Protein AF-A0A8C3F1B0-F1 (afdb_monomer_lite)

Foldseek 3Di:
DDDDDDDDDDDDDPPPPDPDPDPDPPVNVVVVVVVVVVVVVVVVVVVVVVVVVVVVVVVVVVVVVVVVVVVVVVQVVCVVVVHHDPVNVCVVVVVPPPPPPPVVPPVPPDDPDDDDDDDDD

Organism: Chrysemys picta bellii (NCBI:txid8478)

Sequence (121 aa):
MDDSKVLGGKVKKPGKRGRKPAKIDLKAKLERSRQSARECRARKKLRYQYLEELVSSRERAICALREELEMYKQWCMAMDQGKIPSEIKALLTGEEQSKAQQNSTKLAKAGKTETHSNNPW

pLDDT: mean 75.21, std 22.93, range [36.59, 98.81]

InterPro domains:
  IPR004827 Basic-leucine zipper domain [PF07716] (26-75)
  IPR039250 CREBL2/REPTOR-BP [PTHR21051] (1-119)
  IPR046347 Basic-leucine zipper domain superfamily [SSF57959] (29-79)

Secondary structure (DSSP, 8-state):
----------------S--------HHHHHHHHHHHHHHHHHHHHHHHHHHHHHHHHHHHHHHHHHHHHHHHHHHHHHHHTTPPPHHHHHHHHTTTSSSGGGSSSSSSSS-----------

Structure (mmCIF, N/CA/C/O backbone):
data_AF-A0A8C3F1B0-F1
#
_entry.id   AF-A0A8C3F1B0-F1
#
loop_
_atom_site.group_PDB
_atom_site.id
_atom_site.type_symbol
_atom_site.label_atom_id
_atom_site.label_alt_id
_atom_site.label_comp_id
_atom_site.label_asym_id
_atom_site.label_entity_id
_atom_site.label_seq_id
_atom_site.pdbx_PDB_ins_code
_atom_site.Cartn_x
_atom_site.Cartn_y
_atom_site.Cartn_z
_atom_site.occupancy
_atom_site.B_iso_or_equiv
_atom_site.auth_seq_id
_atom_site.auth_comp_id
_atom_site.auth_asym_id
_atom_site.auth_atom_id
_atom_site.pdbx_PDB_model_num
ATOM 1 N N . MET A 1 1 ? -0.238 64.493 -40.410 1.00 41.03 1 MET A N 1
ATOM 2 C CA . MET A 1 1 ? 1.162 64.106 -40.153 1.00 41.03 1 MET A CA 1
ATOM 3 C C . MET A 1 1 ? 1.290 62.643 -40.549 1.00 41.03 1 MET A C 1
ATOM 5 O O . MET A 1 1 ? 0.592 61.833 -39.961 1.00 41.03 1 MET A O 1
ATOM 9 N N . ASP A 1 2 ? 1.798 62.328 -41.732 1.00 38.88 2 ASP A N 1
ATOM 10 C CA . ASP A 1 2 ? 3.204 62.321 -42.185 1.00 38.88 2 ASP A CA 1
ATOM 11 C C . ASP A 1 2 ? 3.790 60.901 -42.118 1.00 38.88 2 ASP A C 1
ATOM 13 O O . ASP A 1 2 ? 3.642 60.183 -41.129 1.00 38.88 2 ASP A O 1
ATOM 17 N N . ASP A 1 3 ? 4.366 60.515 -43.248 1.00 43.94 3 ASP A N 1
ATOM 18 C CA . ASP A 1 3 ? 4.859 59.215 -43.668 1.00 43.94 3 ASP A CA 1
ATOM 19 C C . ASP A 1 3 ? 5.967 58.619 -42.791 1.00 43.94 3 ASP A C 1
ATOM 21 O O . ASP A 1 3 ? 6.889 59.303 -42.353 1.00 43.94 3 ASP A O 1
ATOM 25 N N . SER A 1 4 ? 5.992 57.284 -42.684 1.00 43.88 4 SER A N 1
ATOM 26 C CA . SER A 1 4 ? 7.258 56.536 -42.596 1.00 43.88 4 SER A CA 1
ATOM 27 C C . SER A 1 4 ? 7.115 55.070 -43.016 1.00 43.88 4 SER A C 1
ATOM 29 O O . SER A 1 4 ? 6.939 54.155 -42.218 1.00 43.88 4 SER A O 1
ATOM 31 N N . LYS A 1 5 ? 7.233 54.878 -44.331 1.00 40.50 5 LYS A N 1
ATOM 32 C CA . LYS A 1 5 ? 8.270 54.051 -44.968 1.00 40.50 5 LYS A CA 1
ATOM 33 C C . LYS A 1 5 ? 8.500 52.639 -44.406 1.00 40.50 5 LYS A C 1
ATOM 35 O O . LYS A 1 5 ? 9.305 52.393 -43.513 1.00 40.50 5 LYS A O 1
ATOM 40 N N . VAL A 1 6 ? 7.888 51.691 -45.108 1.00 48.09 6 VAL A N 1
ATOM 41 C CA . VAL A 1 6 ? 8.251 50.272 -45.184 1.00 48.09 6 VAL A CA 1
ATOM 42 C C . VAL A 1 6 ? 9.740 50.116 -45.530 1.00 48.09 6 VAL A C 1
ATOM 44 O O . VAL A 1 6 ? 10.150 50.516 -46.617 1.00 48.09 6 VAL A O 1
ATOM 47 N N . LEU A 1 7 ? 10.543 49.482 -44.666 1.00 40.56 7 LEU A N 1
ATOM 48 C CA . LEU A 1 7 ? 11.831 48.885 -45.045 1.00 40.56 7 LEU A CA 1
ATOM 49 C C . LEU A 1 7 ? 12.045 47.560 -44.304 1.00 40.56 7 LEU A C 1
ATOM 51 O O . LEU A 1 7 ? 11.975 47.473 -43.080 1.00 40.56 7 LEU A O 1
ATOM 55 N N . GLY A 1 8 ? 12.271 46.508 -45.091 1.00 52.03 8 GLY A N 1
ATOM 56 C CA . GLY A 1 8 ? 12.327 45.127 -44.645 1.00 52.03 8 GLY A CA 1
ATOM 57 C C . GLY A 1 8 ? 13.485 44.814 -43.698 1.00 52.03 8 GLY A C 1
ATOM 58 O O . GLY A 1 8 ? 14.654 45.012 -44.018 1.00 52.03 8 GLY A O 1
ATOM 59 N N . GLY A 1 9 ? 13.145 44.189 -42.572 1.00 41.81 9 GLY A N 1
ATOM 60 C CA . GLY A 1 9 ? 14.064 43.415 -41.747 1.00 41.81 9 GLY A CA 1
ATOM 61 C C . GLY A 1 9 ? 13.774 41.927 -41.922 1.00 41.81 9 GLY A C 1
ATOM 62 O O . GLY A 1 9 ? 12.737 41.438 -41.485 1.00 41.81 9 GLY A O 1
ATOM 63 N N . LYS A 1 10 ? 14.682 41.198 -42.581 1.00 43.22 10 LYS A N 1
ATOM 64 C CA . LYS A 1 10 ? 14.655 39.733 -42.731 1.00 43.22 10 LYS A CA 1
ATOM 65 C C . LYS A 1 10 ? 14.330 39.048 -41.396 1.00 43.22 10 LYS A C 1
ATOM 67 O O . LYS A 1 10 ? 15.185 38.977 -40.514 1.00 43.22 10 LYS A O 1
ATOM 72 N N . VAL A 1 11 ? 13.139 38.460 -41.287 1.00 53.03 11 VAL A N 1
ATOM 73 C CA . VAL A 1 11 ? 12.826 37.455 -40.263 1.00 53.03 11 VAL A CA 1
ATOM 74 C C . VAL A 1 11 ? 13.914 36.379 -40.324 1.00 53.03 11 VAL A C 1
ATOM 76 O O . VAL A 1 11 ? 14.144 35.762 -41.369 1.00 53.03 11 VAL A O 1
ATOM 79 N N . LYS A 1 12 ? 14.638 36.178 -39.215 1.00 59.00 12 LYS A N 1
ATOM 80 C CA . LYS A 1 12 ? 15.618 35.094 -39.095 1.00 59.00 12 LYS A CA 1
ATOM 81 C C . LYS A 1 12 ? 14.888 33.767 -39.320 1.00 59.00 12 LYS A C 1
ATOM 83 O O . LYS A 1 12 ? 14.006 33.394 -38.555 1.00 59.00 12 LYS A O 1
ATOM 88 N N . LYS A 1 13 ? 15.262 33.076 -40.400 1.00 58.03 13 LYS A N 1
ATOM 89 C CA . LYS A 1 13 ? 14.715 31.786 -40.846 1.00 58.03 13 LYS A CA 1
ATOM 90 C C . LYS A 1 13 ? 14.543 30.800 -39.669 1.00 58.03 13 LYS A C 1
ATOM 92 O O . LYS A 1 13 ? 15.560 30.425 -39.080 1.00 58.03 13 LYS A O 1
ATOM 97 N N . PRO A 1 14 ? 13.342 30.254 -39.393 1.00 61.62 14 PRO A N 1
ATOM 98 C CA . PRO A 1 14 ? 13.195 29.053 -38.574 1.00 61.62 14 PRO A CA 1
ATOM 99 C C . PRO A 1 14 ? 13.536 27.834 -39.445 1.00 61.62 14 PRO A C 1
ATOM 101 O O . PRO A 1 14 ? 12.681 27.066 -39.865 1.00 61.62 14 PRO A O 1
ATOM 104 N N . GLY A 1 15 ? 14.812 27.705 -39.805 1.00 59.59 15 GLY A N 1
ATOM 105 C CA . GLY A 1 15 ? 15.271 26.801 -40.860 1.00 59.59 15 GLY A CA 1
ATOM 106 C C . GLY A 1 15 ? 16.426 25.909 -40.431 1.00 59.59 15 GLY A C 1
ATOM 107 O O . GLY A 1 15 ? 17.410 25.804 -41.152 1.00 59.59 15 GLY A O 1
ATOM 108 N N . LYS A 1 16 ? 16.341 25.291 -39.247 1.00 56.38 16 LYS A N 1
ATOM 109 C CA . LYS A 1 16 ? 17.176 24.129 -38.881 1.00 56.38 16 LYS A CA 1
ATOM 110 C C . LYS A 1 16 ? 16.348 22.988 -38.277 1.00 56.38 16 LYS A C 1
ATOM 112 O O . LYS A 1 16 ? 16.829 22.239 -37.437 1.00 56.38 16 LYS A O 1
ATOM 117 N N . ARG A 1 17 ? 15.106 22.805 -38.732 1.00 60.62 17 ARG A N 1
ATOM 118 C CA . ARG A 1 17 ? 14.442 21.496 -38.663 1.00 60.62 17 ARG A CA 1
ATOM 119 C C . ARG A 1 17 ? 14.852 20.733 -39.917 1.00 60.62 17 ARG A C 1
ATOM 121 O O . ARG A 1 17 ? 14.510 21.150 -41.014 1.00 60.62 17 ARG A O 1
ATOM 128 N N . GLY A 1 18 ? 15.642 19.673 -39.761 1.00 60.28 18 GLY A N 1
ATOM 129 C CA . GLY A 1 18 ? 15.984 18.785 -40.877 1.00 60.28 18 GLY A CA 1
ATOM 130 C C . GLY A 1 18 ? 17.451 18.739 -41.299 1.00 60.28 18 GLY A C 1
ATOM 131 O O . GLY A 1 18 ? 17.737 18.183 -42.359 1.00 60.28 18 GLY A O 1
ATOM 132 N N . ARG A 1 19 ? 18.415 19.225 -40.495 1.00 61.25 19 ARG A N 1
ATOM 133 C CA . ARG A 1 19 ? 19.796 18.759 -40.708 1.00 61.25 19 ARG A CA 1
ATOM 134 C C . ARG A 1 19 ? 19.795 17.265 -40.393 1.00 61.25 19 ARG A C 1
ATOM 136 O O . ARG A 1 19 ? 19.690 16.894 -39.225 1.00 61.25 19 ARG A O 1
ATOM 143 N N . LYS A 1 20 ? 19.834 16.430 -41.443 1.00 58.38 20 LYS A N 1
ATOM 144 C CA . LYS A 1 20 ? 19.977 14.974 -41.331 1.00 58.38 20 LYS A CA 1
ATOM 145 C C . LYS A 1 20 ? 21.055 14.716 -40.277 1.00 58.38 20 LYS A C 1
ATOM 147 O O . LYS A 1 20 ? 22.117 15.342 -40.388 1.00 58.38 20 LYS A O 1
ATOM 152 N N . PRO A 1 21 ? 20.801 13.882 -39.252 1.00 65.50 21 PRO A N 1
ATOM 153 C CA . PRO A 1 21 ? 21.855 13.508 -38.328 1.00 65.50 21 PRO A CA 1
ATOM 154 C C . PRO A 1 21 ? 23.039 13.058 -39.179 1.00 65.50 21 PRO A C 1
ATOM 156 O O . PRO A 1 21 ? 22.873 12.190 -40.043 1.00 65.50 21 PRO A O 1
ATOM 159 N N . ALA A 1 22 ? 24.195 13.707 -39.009 1.00 69.38 22 ALA A N 1
ATOM 160 C CA . ALA A 1 22 ? 25.437 13.205 -39.583 1.00 69.38 22 ALA A CA 1
ATOM 161 C C . ALA A 1 22 ? 25.506 11.718 -39.236 1.00 69.38 22 ALA A C 1
ATOM 163 O O . ALA A 1 22 ? 25.148 11.401 -38.100 1.00 69.38 22 ALA A O 1
ATOM 164 N N . LYS A 1 23 ? 25.847 10.859 -40.218 1.00 65.62 23 LYS A N 1
ATOM 165 C CA . LYS A 1 23 ? 25.847 9.385 -40.125 1.00 65.62 23 LYS A CA 1
ATOM 166 C C . LYS A 1 23 ? 26.154 8.971 -38.693 1.00 65.62 23 LYS A C 1
ATOM 168 O O . LYS A 1 23 ? 27.306 8.982 -38.271 1.00 65.62 23 LYS A O 1
ATOM 173 N N . ILE A 1 24 ? 25.095 8.733 -37.926 1.00 68.19 24 ILE A N 1
ATOM 174 C CA . ILE A 1 24 ? 25.262 8.428 -36.522 1.00 68.19 24 ILE A CA 1
ATOM 175 C C . ILE A 1 24 ? 25.861 7.038 -36.516 1.00 68.19 24 ILE A C 1
ATOM 177 O O . ILE A 1 24 ? 25.347 6.164 -37.220 1.00 68.19 24 ILE A O 1
ATOM 181 N N . ASP A 1 25 ? 26.971 6.863 -35.808 1.00 84.56 25 ASP A N 1
ATOM 182 C CA . ASP A 1 25 ? 27.620 5.564 -35.750 1.00 84.56 25 ASP A CA 1
ATOM 183 C C . ASP A 1 25 ? 26.562 4.518 -35.363 1.00 84.56 25 ASP A C 1
ATOM 185 O O . ASP A 1 25 ? 25.827 4.684 -34.379 1.00 84.56 25 ASP A O 1
ATOM 189 N N . LEU A 1 26 ? 26.410 3.492 -36.204 1.00 87.44 26 LEU A N 1
ATOM 190 C CA . LEU A 1 26 ? 25.393 2.457 -36.045 1.00 87.44 26 LEU A CA 1
ATOM 191 C C . LEU A 1 26 ? 25.509 1.827 -34.652 1.00 87.44 26 LEU A C 1
ATOM 193 O O . LEU A 1 26 ? 24.493 1.588 -33.995 1.00 87.44 26 LEU A O 1
ATOM 197 N N . LYS A 1 27 ? 26.747 1.676 -34.163 1.00 90.50 27 LYS A N 1
ATOM 198 C CA . LYS A 1 27 ? 27.064 1.210 -32.811 1.00 90.50 27 LYS A CA 1
ATOM 199 C C . LYS A 1 27 ? 26.505 2.149 -31.739 1.00 90.50 27 LYS A C 1
ATOM 201 O O . LYS A 1 27 ? 25.829 1.694 -30.820 1.00 90.50 27 LYS A O 1
ATOM 206 N N . ALA A 1 28 ? 26.683 3.462 -31.889 1.00 90.75 28 ALA A N 1
ATOM 207 C CA . ALA A 1 28 ? 26.131 4.452 -30.964 1.00 90.75 28 ALA A CA 1
ATOM 208 C C . ALA A 1 28 ? 24.589 4.488 -30.973 1.00 90.75 28 ALA A C 1
ATOM 210 O O . ALA A 1 28 ? 23.963 4.709 -29.934 1.00 90.75 28 ALA A O 1
ATOM 211 N N . LYS A 1 29 ? 23.942 4.283 -32.131 1.00 94.31 29 LYS A N 1
ATOM 212 C CA . LYS A 1 29 ? 22.469 4.199 -32.211 1.00 94.31 29 LYS A CA 1
ATOM 213 C C . LYS A 1 29 ? 21.943 2.942 -31.521 1.00 94.31 29 LYS A C 1
ATOM 215 O O . LYS A 1 29 ? 20.978 3.040 -30.763 1.00 94.31 29 LYS A O 1
ATOM 220 N N . LEU A 1 30 ? 22.589 1.802 -31.757 1.00 95.69 30 LEU A N 1
ATOM 221 C CA . LEU A 1 30 ? 22.239 0.535 -31.123 1.00 95.69 30 LEU A CA 1
ATOM 222 C C . LEU A 1 30 ? 22.371 0.630 -29.599 1.00 95.69 30 LEU A C 1
ATOM 224 O O . LEU A 1 30 ? 21.459 0.225 -28.882 1.00 95.69 30 LEU A O 1
ATOM 228 N N . GLU A 1 31 ? 23.451 1.235 -29.100 1.00 96.69 31 GLU A N 1
ATOM 229 C CA . GLU A 1 31 ? 23.676 1.340 -27.657 1.00 96.69 31 GLU A CA 1
ATOM 230 C C . GLU A 1 31 ? 22.682 2.280 -26.967 1.00 96.69 31 GLU A C 1
ATOM 232 O O . GLU A 1 31 ? 22.151 1.936 -25.913 1.00 96.69 31 GLU A O 1
ATOM 237 N N . ARG A 1 32 ? 22.305 3.402 -27.598 1.00 95.06 32 ARG A N 1
ATOM 238 C CA . ARG A 1 32 ? 21.208 4.249 -27.091 1.00 95.06 32 ARG A CA 1
ATOM 239 C C . ARG A 1 32 ? 19.876 3.506 -27.022 1.00 95.06 32 ARG A C 1
ATOM 241 O O . ARG A 1 32 ? 19.145 3.669 -26.052 1.00 95.06 32 ARG A O 1
ATOM 248 N N . SER A 1 33 ? 19.562 2.685 -28.027 1.00 96.50 33 SER A N 1
ATOM 249 C CA . SER A 1 33 ? 18.331 1.884 -28.025 1.00 96.50 33 SER A CA 1
ATOM 250 C C . SER A 1 33 ? 18.342 0.809 -26.937 1.00 96.50 33 SER A C 1
ATOM 252 O O . SER A 1 33 ? 17.309 0.518 -26.339 1.00 96.50 33 SER A O 1
ATOM 254 N N . ARG A 1 34 ? 19.501 0.198 -26.672 1.00 98.12 34 ARG A N 1
ATOM 255 C CA . ARG A 1 34 ? 19.659 -0.758 -25.570 1.00 98.12 34 ARG A CA 1
ATOM 256 C C . ARG A 1 34 ? 19.510 -0.065 -24.222 1.00 98.12 34 ARG A C 1
ATOM 258 O O . ARG A 1 34 ? 18.811 -0.577 -23.352 1.00 98.12 34 ARG A O 1
ATOM 265 N N . GLN A 1 35 ? 20.121 1.107 -24.069 1.00 98.25 35 GLN A N 1
ATOM 266 C CA . GLN A 1 35 ? 20.053 1.891 -22.845 1.00 98.25 35 GLN A CA 1
ATOM 267 C C . GLN A 1 35 ? 18.622 2.333 -22.526 1.00 98.25 35 GLN A C 1
ATOM 269 O O . GLN A 1 35 ? 18.154 2.093 -21.416 1.00 98.25 35 GLN A O 1
ATOM 274 N N . SER A 1 36 ? 17.881 2.861 -23.504 1.00 97.88 36 SER A N 1
ATOM 275 C CA . SER A 1 36 ? 16.480 3.248 -23.294 1.00 97.88 36 SER A CA 1
ATOM 276 C C . SER A 1 36 ? 15.595 2.057 -22.906 1.00 97.88 36 SER A C 1
ATOM 278 O O . SER A 1 36 ? 14.714 2.188 -22.054 1.00 97.88 36 SER A O 1
ATOM 280 N N . ALA A 1 37 ? 15.856 0.869 -23.466 1.00 98.19 37 ALA A N 1
ATOM 281 C CA . ALA A 1 37 ? 15.168 -0.360 -23.082 1.00 98.19 37 ALA A CA 1
ATOM 282 C C . ALA A 1 37 ? 15.507 -0.794 -21.644 1.00 98.19 37 ALA A C 1
ATOM 284 O O . ALA A 1 37 ? 14.604 -1.185 -20.899 1.00 98.19 37 ALA A O 1
ATOM 285 N N . ARG A 1 38 ? 16.779 -0.695 -21.225 1.00 98.56 38 ARG A N 1
ATOM 286 C CA . ARG A 1 38 ? 17.201 -0.959 -19.836 1.00 98.56 38 ARG A CA 1
ATOM 287 C C . ARG A 1 38 ? 16.527 0.005 -18.862 1.00 98.56 38 ARG A C 1
ATOM 289 O O . ARG A 1 38 ? 15.917 -0.438 -17.894 1.00 98.56 38 ARG A O 1
ATOM 296 N N . GLU A 1 39 ? 16.551 1.299 -19.161 1.00 98.31 39 GLU A N 1
ATOM 297 C CA . GLU A 1 39 ? 15.910 2.338 -18.349 1.00 98.31 39 GLU A CA 1
ATOM 298 C C . GLU A 1 39 ? 14.392 2.175 -18.277 1.00 98.31 39 GLU A C 1
ATOM 300 O O . GLU A 1 39 ? 13.788 2.433 -17.240 1.00 98.31 39 GLU A O 1
ATOM 305 N N . CYS A 1 40 ? 13.746 1.733 -19.357 1.00 98.50 40 CYS A N 1
ATOM 306 C CA . CYS A 1 40 ? 12.322 1.404 -19.344 1.00 98.50 40 CYS A CA 1
ATOM 307 C C . CYS A 1 40 ? 12.016 0.299 -18.320 1.00 98.50 40 CYS A C 1
ATOM 309 O O . CYS A 1 40 ? 11.125 0.450 -17.483 1.00 98.50 40 CYS A O 1
ATOM 311 N N . ARG A 1 41 ? 12.807 -0.782 -18.324 1.00 98.62 41 ARG A N 1
ATOM 312 C CA . ARG A 1 41 ? 12.660 -1.886 -17.363 1.00 98.62 41 ARG A CA 1
ATOM 313 C C . ARG A 1 41 ? 12.943 -1.434 -15.932 1.00 98.62 41 ARG A C 1
ATOM 315 O O . ARG A 1 41 ? 12.152 -1.736 -15.044 1.00 98.62 41 ARG A O 1
ATOM 322 N N . ALA A 1 42 ? 14.022 -0.681 -15.720 1.00 98.62 42 ALA A N 1
ATOM 323 C CA . ALA A 1 42 ? 14.386 -0.154 -14.407 1.00 98.62 42 ALA A CA 1
ATOM 324 C C . ALA A 1 42 ? 13.289 0.760 -13.839 1.00 98.62 42 ALA A C 1
ATOM 326 O O . ALA A 1 42 ? 12.858 0.570 -12.705 1.00 98.62 42 ALA A O 1
ATOM 327 N N . ARG A 1 43 ? 12.755 1.681 -14.654 1.00 98.62 43 ARG A N 1
ATOM 328 C CA . ARG A 1 43 ? 11.641 2.557 -14.258 1.00 98.62 43 ARG A CA 1
ATOM 329 C C . ARG A 1 43 ? 10.374 1.778 -13.933 1.00 98.62 43 ARG A C 1
ATOM 331 O O . ARG A 1 43 ? 9.711 2.091 -12.952 1.00 98.62 43 ARG A O 1
ATOM 338 N N . LYS A 1 44 ? 10.041 0.753 -14.725 1.00 98.81 44 LYS A N 1
ATOM 339 C CA . LYS A 1 44 ? 8.885 -0.111 -14.450 1.00 98.81 44 LYS A CA 1
ATOM 340 C C . LYS A 1 44 ? 9.047 -0.847 -13.118 1.00 98.81 44 LYS A C 1
ATOM 342 O O . LYS A 1 44 ? 8.111 -0.851 -12.326 1.00 98.81 44 LYS A O 1
ATOM 347 N N . LYS A 1 45 ? 10.233 -1.409 -12.857 1.00 98.62 45 LYS A N 1
ATOM 348 C CA . LYS A 1 45 ? 10.546 -2.079 -11.588 1.00 98.62 45 LYS A CA 1
ATOM 349 C C . LYS A 1 45 ? 10.396 -1.120 -10.407 1.00 98.62 45 LYS A C 1
ATOM 351 O O . LYS A 1 45 ? 9.672 -1.440 -9.475 1.00 98.62 45 LYS A O 1
ATOM 356 N N . LEU A 1 46 ? 11.002 0.066 -10.491 1.00 98.69 46 LEU A N 1
ATOM 357 C CA . LEU A 1 46 ? 10.925 1.072 -9.429 1.00 98.69 46 LEU A CA 1
ATOM 358 C C . LEU A 1 46 ? 9.484 1.535 -9.175 1.00 98.69 46 LEU A C 1
ATOM 360 O O . LEU A 1 46 ? 9.064 1.662 -8.031 1.00 98.69 46 LEU A O 1
ATOM 364 N N . ARG A 1 47 ? 8.699 1.739 -10.239 1.00 98.62 47 ARG A N 1
ATOM 365 C CA . ARG A 1 47 ? 7.287 2.119 -10.115 1.00 98.62 47 ARG A CA 1
ATOM 366 C C . ARG A 1 47 ? 6.472 1.059 -9.379 1.00 98.62 47 ARG A C 1
ATOM 368 O O . ARG A 1 47 ? 5.644 1.415 -8.551 1.00 98.62 47 ARG A O 1
ATOM 375 N N . TYR A 1 48 ? 6.663 -0.216 -9.704 1.00 98.75 48 TYR A N 1
ATOM 376 C CA . TYR A 1 48 ? 5.937 -1.296 -9.036 1.00 98.75 48 TYR A CA 1
ATOM 377 C C . TYR A 1 48 ? 6.384 -1.483 -7.597 1.00 98.75 48 TYR A C 1
ATOM 379 O O . TYR A 1 48 ? 5.521 -1.606 -6.741 1.00 98.75 48 TYR A O 1
ATOM 387 N N . GLN A 1 49 ? 7.684 -1.381 -7.331 1.00 98.75 49 GLN A N 1
ATOM 388 C CA . GLN A 1 49 ? 8.205 -1.398 -5.970 1.00 98.75 49 GLN A CA 1
ATOM 389 C C . GLN A 1 49 ? 7.573 -0.291 -5.110 1.00 98.75 49 GLN A C 1
ATOM 391 O O . GLN A 1 49 ? 7.068 -0.570 -4.032 1.00 98.75 49 GLN A O 1
ATOM 396 N N . TYR A 1 50 ? 7.513 0.948 -5.608 1.00 98.75 50 TYR A N 1
ATOM 397 C CA . TYR A 1 50 ? 6.875 2.048 -4.877 1.00 98.75 50 TYR A CA 1
ATOM 398 C C . TYR A 1 50 ? 5.385 1.792 -4.604 1.00 98.75 50 TYR A C 1
ATOM 400 O O . TYR A 1 50 ? 4.896 2.040 -3.505 1.00 98.75 50 TYR A O 1
ATOM 408 N N . LEU A 1 51 ? 4.648 1.283 -5.597 1.00 98.75 51 LEU A N 1
ATOM 409 C CA . LEU A 1 51 ? 3.232 0.950 -5.422 1.00 98.75 51 LEU A CA 1
ATOM 410 C C . LEU A 1 51 ? 3.033 -0.184 -4.408 1.00 98.75 51 LEU A C 1
ATOM 412 O O . LEU A 1 51 ? 2.119 -0.109 -3.592 1.00 98.75 51 LEU A O 1
ATOM 416 N N . GLU A 1 52 ? 3.890 -1.200 -4.437 1.00 98.56 52 GLU A N 1
ATOM 417 C CA . GLU A 1 52 ? 3.890 -2.306 -3.481 1.00 98.56 52 GLU A CA 1
ATOM 418 C C . GLU A 1 52 ? 4.187 -1.814 -2.059 1.00 98.56 52 GLU A C 1
ATOM 420 O O . GLU A 1 52 ? 3.472 -2.172 -1.123 1.00 98.56 52 GLU A O 1
ATOM 425 N N . GLU A 1 53 ? 5.173 -0.930 -1.892 1.00 98.44 53 GLU A N 1
ATOM 426 C CA . GLU A 1 53 ? 5.513 -0.319 -0.604 1.00 98.44 53 GLU A CA 1
ATOM 427 C C . GLU A 1 53 ? 4.361 0.537 -0.052 1.00 98.44 53 GLU A C 1
ATOM 429 O O . GLU A 1 53 ? 4.045 0.447 1.138 1.00 98.44 53 GLU A O 1
ATOM 434 N N . LEU A 1 54 ? 3.685 1.321 -0.903 1.00 98.62 54 LEU A N 1
ATOM 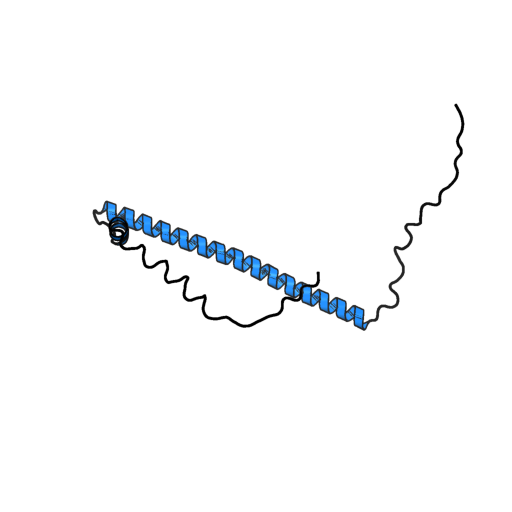435 C CA . LEU A 1 54 ? 2.502 2.097 -0.515 1.00 98.62 54 LEU A CA 1
ATOM 436 C C . LEU A 1 54 ? 1.359 1.198 -0.030 1.00 98.62 54 LEU A C 1
ATOM 438 O O . LEU A 1 54 ? 0.780 1.459 1.029 1.00 98.62 54 LEU A O 1
ATOM 442 N N . VAL A 1 55 ? 1.032 0.151 -0.794 1.00 98.81 55 VAL A N 1
ATOM 443 C CA . VAL A 1 55 ? -0.038 -0.795 -0.445 1.00 98.81 55 VAL A CA 1
ATOM 444 C C . VAL A 1 55 ? 0.308 -1.524 0.851 1.00 98.81 55 VAL A C 1
ATOM 446 O O . VAL A 1 55 ? -0.470 -1.464 1.800 1.00 98.81 55 VAL A O 1
ATOM 449 N N . SER A 1 56 ? 1.515 -2.084 0.946 1.00 98.69 56 SER A N 1
ATOM 450 C CA . SER A 1 56 ? 1.988 -2.809 2.132 1.00 98.69 56 SER A CA 1
ATOM 451 C C . SER A 1 56 ? 1.998 -1.933 3.387 1.00 98.69 56 SER A C 1
ATOM 453 O O . SER A 1 56 ? 1.674 -2.388 4.483 1.00 98.69 56 SER A O 1
ATOM 455 N N . SER A 1 57 ? 2.383 -0.658 3.256 1.00 98.56 57 SER A N 1
ATOM 456 C CA . SER A 1 57 ? 2.365 0.294 4.371 1.00 98.56 57 SER A CA 1
ATOM 457 C C . SER A 1 57 ? 0.944 0.561 4.860 1.00 98.56 57 SER A C 1
ATOM 459 O O . SER A 1 57 ? 0.673 0.520 6.062 1.00 98.56 57 SER A O 1
ATOM 461 N N . ARG A 1 58 ? 0.015 0.769 3.923 1.00 98.62 58 ARG A N 1
ATOM 462 C CA . ARG A 1 58 ? -1.392 1.005 4.237 1.00 98.62 58 ARG A CA 1
ATOM 463 C C . ARG A 1 58 ? -2.049 -0.214 4.879 1.00 98.62 58 ARG A C 1
ATOM 465 O O . ARG A 1 58 ? -2.783 -0.054 5.847 1.00 98.62 58 ARG A O 1
ATOM 472 N N . GLU A 1 59 ? -1.779 -1.411 4.372 1.00 98.69 59 GLU A N 1
ATOM 473 C CA . GLU A 1 59 ? -2.299 -2.662 4.933 1.00 98.69 59 GLU A CA 1
ATOM 474 C C . GLU A 1 59 ? -1.825 -2.867 6.372 1.00 98.69 59 GLU A C 1
ATOM 476 O O . GLU A 1 59 ? -2.649 -3.113 7.250 1.00 98.69 59 GLU A O 1
ATOM 481 N N . ARG A 1 60 ? -0.531 -2.650 6.648 1.00 98.50 60 ARG A N 1
ATOM 482 C CA . ARG A 1 60 ? 0.006 -2.711 8.017 1.00 98.50 60 ARG A CA 1
ATOM 483 C C . ARG A 1 60 ? -0.675 -1.719 8.959 1.00 98.50 60 ARG A C 1
ATOM 485 O O . ARG A 1 60 ? -1.027 -2.097 10.071 1.00 98.50 60 ARG A O 1
ATOM 492 N N . ALA A 1 61 ? -0.892 -0.479 8.518 1.00 98.50 61 ALA A N 1
ATOM 493 C CA . ALA A 1 61 ? -1.597 0.520 9.321 1.00 98.50 61 ALA A CA 1
ATOM 494 C C . ALA A 1 61 ? -3.054 0.112 9.602 1.00 98.50 61 ALA A C 1
ATOM 496 O O . ALA A 1 61 ? -3.534 0.269 10.720 1.00 98.50 61 ALA A O 1
ATOM 497 N N . ILE A 1 62 ? -3.751 -0.455 8.612 1.00 98.56 62 ILE A N 1
ATOM 498 C CA . ILE A 1 62 ? -5.121 -0.952 8.787 1.00 98.56 62 ILE A CA 1
ATOM 499 C C . ILE A 1 62 ? -5.161 -2.115 9.784 1.00 98.56 62 ILE A C 1
ATOM 501 O O . ILE A 1 62 ? -6.049 -2.135 10.633 1.00 98.56 62 ILE A O 1
ATOM 505 N N . CYS A 1 63 ? -4.232 -3.070 9.692 1.00 98.56 63 CYS A N 1
ATOM 506 C CA . CYS A 1 63 ? -4.170 -4.191 10.631 1.00 98.56 63 CYS A CA 1
ATOM 507 C C . CYS A 1 63 ? -3.937 -3.707 12.065 1.00 98.56 63 CYS A C 1
ATOM 509 O O . CYS A 1 63 ? -4.714 -4.067 12.943 1.00 98.56 63 CYS A O 1
ATOM 511 N N . ALA A 1 64 ? -2.967 -2.812 12.280 1.00 98.31 64 ALA A N 1
ATOM 512 C CA . ALA A 1 64 ? -2.685 -2.254 13.603 1.00 98.31 64 ALA A CA 1
ATOM 513 C C . ALA A 1 64 ? -3.912 -1.556 14.218 1.00 98.31 64 ALA A C 1
ATOM 515 O O . ALA A 1 64 ? -4.271 -1.824 15.360 1.00 98.31 64 ALA A O 1
ATOM 516 N N . LEU A 1 65 ? -4.612 -0.725 13.437 1.00 98.31 65 LEU A N 1
ATOM 517 C CA . LEU A 1 65 ? -5.823 -0.043 13.907 1.00 98.31 65 LEU A CA 1
ATOM 518 C C . LEU A 1 65 ? -6.968 -1.018 14.217 1.00 98.31 65 LEU A C 1
ATOM 520 O O . LEU A 1 65 ? -7.754 -0.785 15.131 1.00 98.31 65 LEU A O 1
ATOM 524 N N . ARG A 1 66 ? -7.093 -2.111 13.454 1.00 98.25 66 ARG A N 1
ATOM 525 C CA . ARG A 1 66 ? -8.104 -3.148 13.714 1.00 98.25 66 ARG A CA 1
ATOM 526 C C . ARG A 1 66 ? -7.808 -3.918 14.996 1.00 98.25 66 ARG A C 1
ATOM 528 O O . ARG A 1 66 ? -8.736 -4.185 15.751 1.00 98.25 66 ARG A O 1
ATOM 535 N N . GLU A 1 67 ? -6.546 -4.265 15.225 1.00 97.75 67 GLU A N 1
ATOM 536 C CA . GLU A 1 67 ? -6.096 -4.939 16.446 1.00 97.75 67 GLU A CA 1
ATOM 537 C C . GLU A 1 67 ? -6.328 -4.057 17.679 1.00 97.75 67 GLU A C 1
ATOM 539 O O . GLU A 1 67 ? -6.903 -4.519 18.663 1.00 97.75 67 GLU A O 1
ATOM 544 N N . GLU A 1 68 ? -5.976 -2.771 17.596 1.00 96.31 68 GLU A N 1
ATOM 545 C CA . GLU A 1 68 ? -6.215 -1.788 18.657 1.00 96.31 68 GLU A CA 1
ATOM 546 C C . GLU A 1 68 ? -7.713 -1.623 18.968 1.00 96.31 68 GLU A C 1
ATOM 548 O O . GLU A 1 68 ? -8.127 -1.641 20.129 1.00 96.31 68 GLU A O 1
ATOM 553 N N . LEU A 1 69 ? -8.559 -1.529 17.938 1.00 97.75 69 LEU A N 1
ATOM 554 C CA . LEU A 1 69 ? -10.006 -1.405 18.123 1.00 97.75 69 LEU A CA 1
ATOM 555 C C . LEU A 1 69 ? -10.616 -2.668 18.747 1.00 97.75 69 LEU A C 1
ATOM 557 O O . LEU A 1 69 ? -11.462 -2.567 19.638 1.00 97.75 69 LEU A O 1
ATOM 561 N N . GLU A 1 70 ? -10.188 -3.855 18.311 1.00 97.19 70 GLU A N 1
ATOM 562 C CA . GLU A 1 70 ? -10.667 -5.115 18.887 1.00 97.19 70 GLU A CA 1
ATOM 563 C C . GLU A 1 70 ? -10.212 -5.276 20.346 1.00 97.19 70 GLU A C 1
ATOM 565 O O . GLU A 1 70 ? -11.003 -5.723 21.176 1.00 97.19 70 GLU A O 1
ATOM 570 N N . MET A 1 71 ? -8.998 -4.832 20.694 1.00 94.69 71 MET A N 1
ATOM 571 C CA . MET A 1 71 ? -8.530 -4.765 22.082 1.00 94.69 71 MET A CA 1
ATOM 572 C C . MET A 1 71 ? -9.458 -3.894 22.943 1.00 94.69 71 MET A C 1
ATOM 574 O O . MET A 1 71 ? -9.936 -4.354 23.981 1.00 94.69 71 MET A O 1
ATOM 578 N N . TYR A 1 72 ? -9.775 -2.668 22.508 1.00 93.88 72 TYR A N 1
ATOM 579 C CA . TYR A 1 72 ? -10.680 -1.789 23.260 1.00 93.88 72 TYR A CA 1
ATOM 580 C C . TYR A 1 72 ? -12.081 -2.380 23.418 1.00 93.88 72 TYR A C 1
ATOM 582 O O . TYR A 1 72 ? -12.664 -2.324 24.500 1.00 93.88 72 TYR A O 1
ATOM 590 N N . LYS A 1 73 ? -12.611 -3.006 22.366 1.00 95.50 73 LYS A N 1
ATOM 591 C CA . LYS A 1 73 ? -13.900 -3.702 22.424 1.00 95.50 73 LYS A CA 1
ATOM 592 C C . LYS A 1 73 ? -13.885 -4.836 23.455 1.00 95.50 73 LYS A C 1
ATOM 594 O O . LYS A 1 73 ? -14.827 -4.953 24.238 1.00 95.50 73 LYS A O 1
ATOM 599 N N . GLN A 1 74 ? -12.825 -5.644 23.491 1.00 93.75 74 GLN A N 1
ATOM 600 C CA . GLN A 1 74 ? -12.667 -6.706 24.490 1.00 93.75 74 GLN A CA 1
ATOM 601 C C . GLN A 1 74 ? -12.576 -6.144 25.913 1.00 93.75 7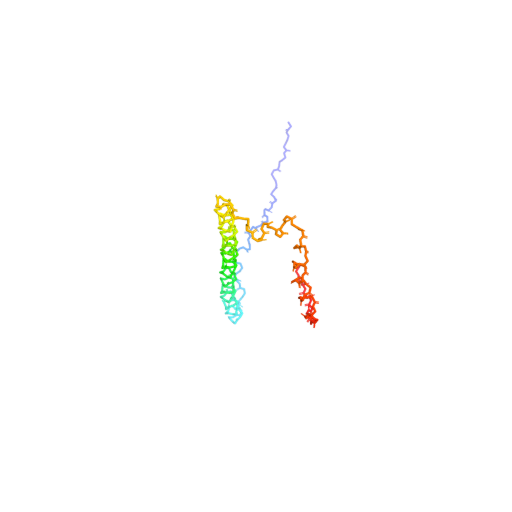4 GLN A C 1
ATOM 603 O O . GLN A 1 74 ? -13.150 -6.723 26.836 1.00 93.75 74 GLN A O 1
ATOM 608 N N . TRP A 1 75 ? -11.913 -5.000 26.099 1.00 92.50 75 TRP A N 1
ATOM 609 C CA . TRP A 1 75 ? -11.856 -4.327 27.395 1.00 92.50 75 TRP A CA 1
ATOM 610 C C . TRP A 1 75 ? -13.225 -3.845 27.864 1.00 92.50 75 TRP A C 1
ATOM 612 O O . TRP A 1 75 ? -13.581 -4.112 29.009 1.00 92.50 75 TRP A O 1
ATOM 622 N N . CYS A 1 76 ? -14.012 -3.212 26.987 1.00 92.81 76 CYS A N 1
ATOM 623 C CA . CYS A 1 76 ? -15.388 -2.828 27.307 1.00 92.81 76 CYS A CA 1
ATOM 624 C C . CYS A 1 76 ? -16.211 -4.048 27.739 1.00 92.81 76 CYS A C 1
ATOM 626 O O . CYS A 1 76 ? -16.800 -4.038 28.813 1.00 92.81 76 CYS A O 1
ATOM 628 N N . MET A 1 77 ? -16.152 -5.146 26.976 1.00 93.19 77 MET A N 1
ATOM 629 C CA . MET A 1 77 ? -16.873 -6.380 27.313 1.00 93.19 77 MET A CA 1
ATOM 630 C C . MET A 1 77 ? -16.460 -6.972 28.668 1.00 93.19 77 MET A C 1
ATOM 632 O O . MET A 1 77 ? -17.303 -7.496 29.395 1.00 93.19 77 MET A O 1
ATOM 636 N N . ALA A 1 78 ? -15.172 -6.928 29.013 1.00 91.25 78 ALA A N 1
ATOM 637 C CA . ALA A 1 78 ? -14.686 -7.403 30.305 1.00 91.25 78 ALA A CA 1
ATOM 638 C C . ALA A 1 78 ? -15.149 -6.495 31.456 1.00 91.25 78 ALA A C 1
ATOM 640 O O . ALA A 1 78 ? -15.593 -6.996 32.492 1.00 91.25 78 ALA A O 1
ATOM 641 N N . MET A 1 79 ? -15.098 -5.176 31.253 1.00 91.81 79 MET A N 1
ATOM 642 C CA . MET A 1 79 ? -15.562 -4.185 32.225 1.00 91.81 79 MET A CA 1
ATOM 643 C C . MET A 1 79 ? -17.064 -4.297 32.486 1.00 91.81 79 MET A C 1
ATOM 645 O O . MET A 1 79 ? -17.471 -4.261 33.646 1.00 91.81 79 MET A O 1
ATOM 649 N N . ASP A 1 80 ? -17.869 -4.526 31.447 1.00 92.50 80 ASP A N 1
ATOM 650 C CA . ASP A 1 80 ? -19.314 -4.764 31.567 1.00 92.50 80 ASP A CA 1
ATOM 651 C C . ASP A 1 80 ? -19.624 -6.030 32.389 1.00 92.50 80 ASP A C 1
ATOM 653 O O . ASP A 1 80 ? -20.661 -6.127 33.042 1.00 92.50 80 ASP A O 1
ATOM 657 N N . GLN A 1 81 ? -18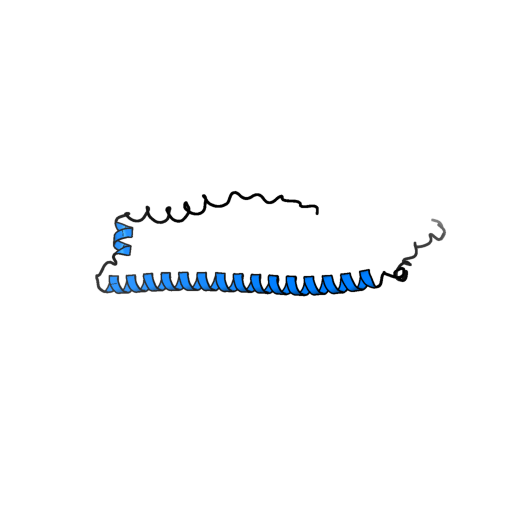.698 -6.994 32.417 1.00 93.56 81 GLN A N 1
ATOM 658 C CA . GLN A 1 81 ? -18.763 -8.193 33.263 1.00 93.56 81 GLN A CA 1
ATOM 659 C C . GLN A 1 81 ? -18.180 -7.975 34.673 1.00 93.56 81 GLN A C 1
ATOM 661 O O . GLN A 1 81 ? -18.018 -8.935 35.428 1.00 93.56 81 GLN A O 1
ATOM 666 N N . GLY A 1 82 ? -17.820 -6.739 35.031 1.00 88.56 82 GLY A N 1
ATOM 667 C CA . GLY A 1 82 ? -17.226 -6.386 36.322 1.00 88.56 82 GLY A CA 1
ATOM 668 C C . GLY A 1 82 ? -15.754 -6.781 36.479 1.00 88.56 82 GLY A C 1
ATOM 669 O O . GLY A 1 82 ? -15.225 -6.741 37.590 1.00 88.56 82 GLY A O 1
ATOM 670 N N . LYS A 1 83 ? -15.071 -7.173 35.395 1.00 88.31 83 LYS A N 1
ATOM 671 C CA . LYS A 1 83 ? -13.642 -7.514 35.403 1.00 88.31 83 LYS A CA 1
ATOM 672 C C . LYS A 1 83 ? -12.840 -6.337 34.861 1.00 88.31 83 LYS A C 1
ATOM 674 O O . LYS A 1 83 ? -13.059 -5.912 33.735 1.00 88.31 83 LYS A O 1
ATOM 679 N N . ILE A 1 84 ? -11.876 -5.839 35.632 1.00 85.38 84 ILE A N 1
ATOM 680 C CA . ILE A 1 84 ? -10.939 -4.809 35.161 1.00 85.38 84 ILE A CA 1
ATOM 681 C C . ILE A 1 84 ? -9.784 -5.508 34.421 1.00 85.38 84 ILE A C 1
ATOM 683 O O . ILE A 1 84 ? -9.058 -6.270 35.067 1.00 85.38 84 ILE A O 1
ATOM 687 N N . PRO A 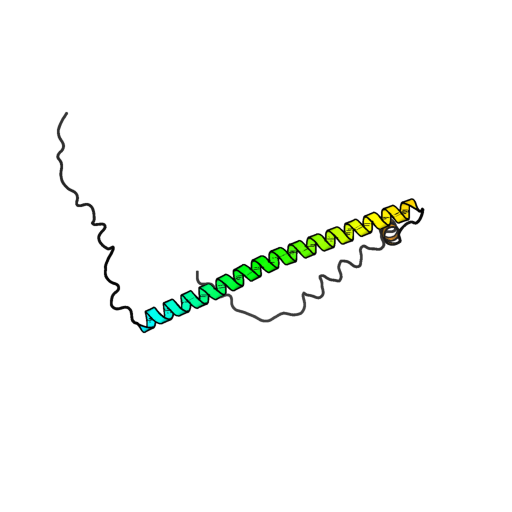1 85 ? -9.586 -5.276 33.106 1.00 87.19 85 PRO A N 1
ATOM 688 C CA . PRO A 1 85 ? -8.456 -5.834 32.361 1.00 87.19 85 PRO A CA 1
ATOM 689 C C . PRO A 1 85 ? -7.101 -5.409 32.943 1.00 87.19 85 PRO A C 1
ATOM 691 O O . PRO A 1 85 ? -6.939 -4.277 33.408 1.00 87.19 85 PRO A O 1
ATOM 694 N N . SER A 1 86 ? -6.120 -6.313 32.914 1.00 79.44 86 SER A N 1
ATOM 695 C CA 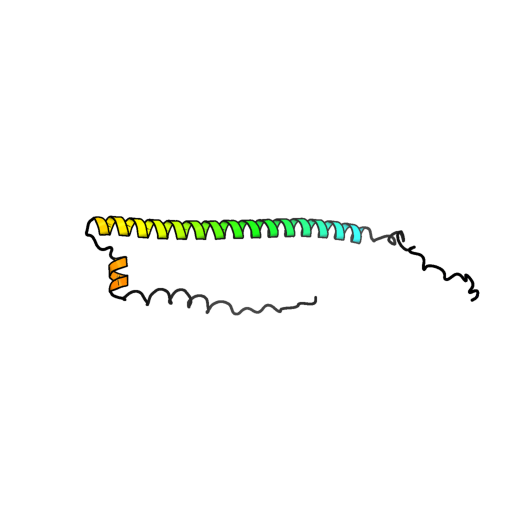. SER A 1 86 ? -4.775 -6.118 33.480 1.00 79.44 86 SER A CA 1
ATOM 696 C C . SER A 1 86 ? -4.038 -4.918 32.894 1.00 79.44 86 SER A C 1
ATOM 698 O O . SER A 1 86 ? -3.334 -4.213 33.610 1.00 79.44 86 SER A O 1
ATOM 700 N N . GLU A 1 87 ? -4.231 -4.661 31.609 1.00 81.69 87 GLU A N 1
ATOM 701 C CA . GLU A 1 87 ? -3.615 -3.578 30.853 1.00 81.69 87 GLU A CA 1
ATOM 702 C C . GLU A 1 87 ? -4.176 -2.222 31.290 1.00 81.69 87 GLU A C 1
ATOM 704 O O . GLU A 1 87 ? -3.419 -1.287 31.534 1.00 81.69 87 GLU A O 1
ATOM 709 N N . ILE A 1 88 ? -5.497 -2.131 31.490 1.00 80.94 88 ILE A N 1
ATOM 710 C CA . ILE A 1 88 ? -6.131 -0.949 32.089 1.00 80.94 88 ILE A CA 1
ATOM 711 C C . ILE A 1 88 ? -5.607 -0.755 33.511 1.00 80.94 88 ILE A C 1
ATOM 713 O O . ILE A 1 88 ? -5.239 0.354 33.886 1.00 80.94 88 ILE A O 1
ATOM 717 N N . LYS A 1 89 ? -5.507 -1.831 34.299 1.00 80.00 89 LYS A N 1
ATOM 718 C CA . LYS A 1 89 ? -4.961 -1.756 35.658 1.00 80.00 89 LYS A CA 1
ATOM 719 C C . LYS A 1 89 ? -3.527 -1.208 35.665 1.00 80.00 89 LYS A C 1
ATOM 721 O O . LYS A 1 89 ? -3.246 -0.331 36.473 1.00 80.00 89 LYS A O 1
ATOM 726 N N . ALA A 1 90 ? -2.675 -1.653 34.740 1.00 81.50 90 ALA A N 1
ATOM 727 C CA . ALA A 1 90 ? -1.303 -1.166 34.576 1.00 81.50 90 ALA A CA 1
ATOM 728 C C . ALA A 1 90 ? -1.235 0.311 34.135 1.00 81.50 90 ALA A C 1
ATOM 730 O O . ALA A 1 90 ? -0.365 1.057 34.587 1.00 81.50 90 ALA A O 1
ATOM 731 N N . LEU A 1 91 ? -2.174 0.757 33.290 1.00 78.81 91 LEU A N 1
ATOM 732 C CA . LEU A 1 91 ? -2.308 2.167 32.907 1.00 78.81 91 LEU A CA 1
ATOM 733 C C . LEU A 1 91 ? -2.739 3.047 34.089 1.00 78.81 91 LEU A C 1
ATOM 735 O O . LEU A 1 91 ? -2.237 4.160 34.226 1.00 78.81 91 LEU A O 1
ATOM 739 N N . LEU A 1 92 ? -3.624 2.553 34.963 1.00 77.31 92 LEU A N 1
ATOM 740 C CA . LEU A 1 92 ? -4.024 3.263 36.184 1.00 77.31 92 LEU A CA 1
ATOM 741 C C . LEU A 1 92 ? -2.919 3.294 37.252 1.00 77.31 92 LEU A C 1
ATOM 743 O O . LEU A 1 92 ? -2.863 4.253 38.020 1.00 77.31 92 LEU A O 1
ATOM 747 N N . THR A 1 93 ? -2.055 2.276 37.323 1.00 79.31 93 THR A N 1
ATOM 748 C CA . THR A 1 93 ? -0.952 2.213 38.301 1.00 79.31 93 THR A CA 1
ATOM 749 C C . THR A 1 93 ? 0.343 2.873 37.820 1.00 79.31 93 THR A C 1
ATOM 751 O O . THR A 1 93 ? 1.245 3.081 38.627 1.00 79.31 93 THR A O 1
ATOM 754 N N . GLY A 1 94 ? 0.438 3.266 36.543 1.00 64.06 94 GLY A N 1
ATOM 755 C CA . GLY A 1 94 ? 1.558 4.051 36.008 1.00 64.06 94 GLY A CA 1
ATOM 756 C C . GLY A 1 94 ? 2.862 3.271 35.781 1.00 64.06 94 GLY A C 1
ATOM 757 O O . GLY A 1 94 ? 3.912 3.883 35.595 1.00 64.06 94 GLY A O 1
ATOM 758 N N . GLU A 1 95 ? 2.829 1.937 35.766 1.00 58.72 95 GLU A N 1
ATOM 759 C CA . GLU A 1 95 ? 4.040 1.091 35.734 1.00 58.72 95 GLU A CA 1
ATOM 760 C C . GLU A 1 95 ? 4.658 0.898 34.323 1.00 58.72 95 GLU A C 1
ATOM 762 O O . GLU A 1 95 ? 5.752 0.350 34.192 1.00 58.72 95 GLU A O 1
ATOM 767 N N . GLU A 1 96 ? 4.023 1.380 33.246 1.00 55.97 96 GLU A N 1
ATOM 768 C CA . GLU A 1 96 ? 4.371 1.036 31.848 1.00 55.97 96 GLU A CA 1
ATOM 769 C C . GLU A 1 96 ? 5.101 2.136 31.034 1.00 55.97 96 GLU A C 1
ATOM 771 O O . GLU A 1 96 ? 5.157 2.073 29.810 1.00 55.97 96 GLU A O 1
ATOM 776 N N . GLN A 1 97 ? 5.752 3.129 31.654 1.00 52.28 97 GLN A N 1
ATOM 777 C CA . GLN A 1 97 ? 6.572 4.097 30.886 1.00 52.28 97 GLN A CA 1
ATOM 778 C C . GLN A 1 97 ? 7.977 3.586 30.489 1.00 52.28 97 GLN A C 1
ATOM 780 O O . GLN A 1 97 ? 8.703 4.278 29.778 1.00 52.28 97 GLN A O 1
ATOM 785 N N . SER A 1 98 ? 8.396 2.380 30.901 1.00 48.94 98 SER A N 1
ATOM 786 C CA . SER A 1 98 ? 9.811 1.965 30.785 1.00 48.94 98 SER A CA 1
ATOM 787 C C . SER A 1 98 ? 10.174 1.092 29.567 1.00 48.94 98 SER A C 1
ATOM 789 O O . SER A 1 98 ? 11.353 0.980 29.225 1.00 48.94 98 SER A O 1
ATOM 791 N N . LYS A 1 99 ? 9.212 0.477 28.859 1.00 45.25 99 LYS A N 1
ATOM 792 C CA . LYS A 1 99 ? 9.533 -0.536 27.823 1.00 45.25 99 LYS A CA 1
ATOM 793 C C . LYS A 1 99 ? 9.593 -0.020 26.383 1.00 45.25 99 LYS A C 1
ATOM 795 O O . LYS A 1 99 ? 10.315 -0.597 25.572 1.00 45.25 99 LYS A O 1
ATOM 800 N N . ALA A 1 100 ? 8.929 1.090 26.055 1.00 44.16 100 ALA A N 1
ATOM 801 C CA . ALA A 1 100 ? 8.922 1.620 24.684 1.00 44.16 100 ALA A CA 1
ATOM 802 C C . ALA A 1 100 ? 10.280 2.213 24.239 1.00 44.16 100 ALA A C 1
ATOM 804 O O . ALA A 1 100 ? 10.574 2.266 23.045 1.00 44.16 100 ALA A O 1
ATOM 805 N N . GLN A 1 101 ? 11.152 2.606 25.177 1.00 47.62 101 GLN A N 1
ATOM 806 C CA . GLN A 1 101 ? 12.424 3.275 24.864 1.00 47.62 101 GLN A CA 1
ATOM 807 C C . GLN A 1 101 ? 13.596 2.316 24.562 1.00 47.62 101 GLN A C 1
ATOM 809 O O . GLN A 1 101 ? 14.659 2.750 24.118 1.00 47.62 101 GLN A O 1
ATOM 814 N N . GLN A 1 102 ? 13.430 1.003 24.754 1.00 47.41 102 GLN A N 1
ATOM 815 C CA . GLN A 1 102 ? 14.522 0.038 24.548 1.00 47.41 102 GLN A CA 1
ATOM 816 C C . GLN A 1 102 ? 14.662 -0.456 23.098 1.00 47.41 102 GLN A C 1
ATOM 818 O O . GLN A 1 102 ? 15.688 -1.047 22.757 1.00 47.41 102 GLN A O 1
ATOM 823 N N . ASN A 1 103 ? 13.685 -0.186 22.221 1.00 37.47 103 ASN A N 1
ATOM 824 C CA . ASN A 1 103 ? 13.722 -0.662 20.832 1.00 37.47 103 ASN A CA 1
ATOM 825 C C . ASN A 1 103 ? 14.296 0.361 19.826 1.00 37.47 103 ASN A C 1
ATOM 827 O O . ASN A 1 103 ? 14.564 0.010 18.681 1.00 37.47 103 ASN A O 1
ATOM 831 N N . SER A 1 104 ? 14.547 1.609 20.242 1.00 43.62 104 SER A N 1
ATOM 832 C CA . SER A 1 104 ? 15.166 2.647 19.396 1.00 43.62 104 SER A CA 1
ATOM 833 C C . SER A 1 104 ? 16.696 2.726 19.523 1.00 43.62 104 SER A C 1
ATOM 835 O O . SER A 1 104 ? 17.357 3.301 18.662 1.00 43.62 104 SER A O 1
ATOM 837 N N . THR A 1 105 ? 17.297 2.114 20.550 1.00 44.34 105 THR A N 1
ATOM 838 C CA . THR A 1 105 ? 18.736 2.256 20.856 1.00 44.34 105 THR A CA 1
ATOM 839 C C . THR A 1 105 ? 19.629 1.117 20.350 1.00 44.34 105 THR A C 1
ATOM 841 O O . THR A 1 105 ? 20.849 1.275 20.326 1.00 44.34 105 THR A O 1
ATOM 844 N N . LYS A 1 106 ? 19.076 -0.005 19.859 1.00 43.00 106 LYS A N 1
ATOM 845 C CA . LYS A 1 106 ? 19.880 -1.120 19.307 1.00 43.00 106 LYS A CA 1
ATOM 846 C C . LYS A 1 106 ? 20.242 -1.002 17.818 1.00 43.00 106 LYS A C 1
ATOM 848 O O . LYS A 1 106 ? 21.089 -1.764 17.364 1.00 43.00 106 LYS A O 1
ATOM 853 N N . LEU A 1 107 ? 19.694 -0.035 17.073 1.00 41.91 107 LEU A N 1
ATOM 854 C CA . LEU A 1 107 ? 19.995 0.144 15.639 1.00 41.91 107 LEU A CA 1
ATOM 855 C C . LEU A 1 107 ? 21.069 1.214 15.342 1.00 41.91 107 LEU A C 1
ATOM 857 O O . LEU A 1 107 ? 21.451 1.403 14.194 1.00 41.91 107 LEU A O 1
ATOM 861 N N . ALA A 1 108 ? 21.613 1.891 16.360 1.00 44.22 108 ALA A N 1
ATOM 862 C CA . ALA A 1 108 ? 22.613 2.954 16.177 1.00 44.22 1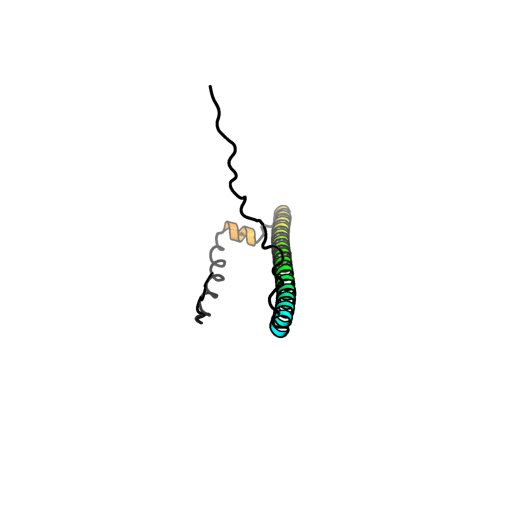08 ALA A CA 1
ATOM 863 C C . ALA A 1 108 ? 24.082 2.472 16.216 1.00 44.22 108 ALA A C 1
ATOM 865 O O . ALA A 1 108 ? 25.000 3.285 16.116 1.00 44.22 108 ALA A O 1
ATOM 866 N N . LYS A 1 109 ? 24.342 1.162 16.366 1.00 45.81 109 LYS A N 1
ATOM 867 C CA . LYS A 1 109 ? 25.710 0.622 16.500 1.00 45.81 109 LYS A CA 1
ATOM 868 C C . LYS A 1 109 ? 26.005 -0.543 15.552 1.00 45.81 109 LYS A C 1
ATOM 870 O O . LYS A 1 109 ? 26.541 -1.559 15.969 1.00 45.81 109 LYS A O 1
ATOM 875 N N . ALA A 1 110 ? 25.685 -0.394 14.270 1.00 45.69 110 ALA A N 1
ATOM 876 C CA . ALA A 1 110 ? 26.249 -1.224 13.202 1.00 45.69 110 ALA A CA 1
ATOM 877 C C . ALA A 1 110 ? 26.097 -0.503 11.855 1.00 45.69 110 ALA A C 1
ATOM 879 O O . ALA A 1 110 ? 25.020 -0.506 11.272 1.00 45.69 110 ALA A O 1
ATOM 880 N N . GLY A 1 111 ? 27.164 0.141 11.373 1.00 36.59 111 GLY A N 1
ATOM 881 C CA . GLY A 1 111 ? 27.153 0.757 10.042 1.00 36.59 111 GLY A CA 1
ATOM 882 C C . GLY A 1 111 ? 28.099 1.938 9.854 1.00 36.59 111 GLY A C 1
ATOM 883 O O . GLY A 1 111 ? 27.685 2.971 9.346 1.00 36.59 111 GLY A O 1
ATOM 884 N N . LYS A 1 112 ? 29.372 1.814 10.249 1.00 46.44 112 LYS A N 1
ATOM 885 C CA . LYS A 1 112 ? 30.431 2.603 9.606 1.00 46.44 112 LYS A CA 1
ATOM 886 C C . LYS A 1 112 ? 30.856 1.837 8.358 1.00 46.44 112 LYS A C 1
ATOM 888 O O . LYS A 1 112 ? 31.547 0.836 8.486 1.00 46.44 112 LYS A O 1
ATOM 893 N N . THR A 1 113 ? 30.431 2.279 7.183 1.00 39.03 113 THR A N 1
ATOM 894 C CA . THR A 1 113 ? 31.144 2.053 5.917 1.00 39.03 113 THR A CA 1
ATOM 895 C C . THR A 1 113 ? 30.802 3.198 4.975 1.00 39.03 113 THR A C 1
ATOM 897 O O . THR A 1 113 ? 29.642 3.544 4.774 1.00 39.03 113 THR A O 1
ATOM 900 N N . GLU A 1 114 ? 31.856 3.843 4.495 1.00 41.19 114 GLU A N 1
ATOM 901 C CA . GLU A 1 114 ? 31.826 4.999 3.615 1.00 41.19 114 GLU A CA 1
ATOM 902 C C . GLU A 1 114 ? 31.226 4.667 2.249 1.00 41.19 114 GLU A C 1
ATOM 904 O O . GLU A 1 114 ? 31.545 3.637 1.662 1.00 41.19 114 GLU A O 1
ATOM 909 N N . THR A 1 115 ? 30.472 5.609 1.684 1.00 42.66 115 THR A N 1
ATOM 910 C CA . THR A 1 115 ? 30.357 5.745 0.229 1.00 42.66 115 THR A CA 1
ATOM 911 C C . THR A 1 115 ? 30.264 7.219 -0.134 1.00 42.66 115 THR A C 1
ATOM 913 O O . THR A 1 115 ? 29.314 7.909 0.232 1.00 42.66 115 THR A O 1
ATOM 916 N N . HIS A 1 116 ? 31.286 7.673 -0.856 1.00 44.12 116 HIS A N 1
ATOM 917 C CA . HIS A 1 116 ? 31.398 8.964 -1.521 1.00 44.12 116 HIS A CA 1
ATOM 918 C C . HIS A 1 116 ? 30.097 9.395 -2.218 1.00 44.12 116 HIS A C 1
ATOM 920 O O . HIS A 1 116 ? 29.631 8.753 -3.159 1.00 44.12 116 HIS A O 1
ATOM 926 N N . SER A 1 117 ? 29.575 10.551 -1.812 1.00 44.31 117 SER A N 1
ATOM 927 C CA . SER A 1 117 ? 28.596 11.323 -2.574 1.00 44.31 117 SER A CA 1
ATOM 928 C C . SER A 1 117 ? 29.320 12.083 -3.689 1.00 44.31 117 SER A C 1
ATOM 930 O O . SER A 1 117 ? 29.853 13.166 -3.457 1.00 44.31 117 SER A O 1
ATOM 932 N N . ASN A 1 118 ? 29.327 11.530 -4.902 1.00 53.31 118 ASN A N 1
ATOM 933 C CA . ASN A 1 118 ? 29.581 12.299 -6.120 1.00 53.31 118 ASN A CA 1
ATOM 934 C C . ASN A 1 118 ? 28.235 12.629 -6.776 1.00 53.31 118 ASN A C 1
ATOM 936 O O . ASN A 1 118 ? 27.666 11.796 -7.479 1.00 53.31 118 ASN A O 1
ATOM 940 N N . ASN A 1 119 ? 27.760 13.857 -6.565 1.00 57.34 119 ASN A N 1
ATOM 941 C CA . ASN A 1 119 ? 26.706 14.474 -7.366 1.00 57.34 119 ASN A CA 1
ATOM 942 C C . ASN A 1 119 ? 27.337 15.499 -8.318 1.00 57.34 119 ASN A C 1
ATOM 944 O O . ASN A 1 119 ? 27.896 16.487 -7.845 1.00 57.34 119 ASN A O 1
ATOM 948 N N . PRO A 1 120 ? 27.194 15.321 -9.641 1.00 65.00 120 PRO A N 1
ATOM 949 C CA . PRO A 1 120 ? 27.327 16.408 -10.592 1.00 65.00 120 PRO A CA 1
ATOM 950 C C . PRO A 1 120 ? 26.037 16.518 -11.414 1.00 65.00 120 PRO A C 1
ATOM 952 O O . PRO A 1 120 ? 25.974 15.995 -12.524 1.00 65.00 120 PRO A O 1
ATOM 955 N N . TRP A 1 121 ? 25.016 17.166 -10.850 1.00 43.78 121 TRP A N 1
ATOM 956 C CA . TRP A 1 121 ? 23.892 17.756 -11.586 1.00 43.78 121 TRP A CA 1
ATOM 957 C C . TRP A 1 121 ? 23.433 19.015 -10.862 1.00 43.78 121 TRP A C 1
ATOM 959 O O . TRP A 1 121 ? 23.210 18.919 -9.634 1.00 43.78 121 TRP A O 1
#

Radius of gyration: 34.51 Å; chains: 1; bounding box: 51×72×84 Å